Protein AF-A0A1M6I049-F1 (afdb_monomer_lite)

Organism: NCBI:txid722472

Secondary structure (DSSP, 8-state):
-----------SS-TTT----B----TTS-TTPEEEBTTT--EEEEHHHHHHHHHHHHHH---

Structure (mmCIF, N/CA/C/O backbone):
data_AF-A0A1M6I049-F1
#
_entry.id   AF-A0A1M6I049-F1
#
loop_
_atom_site.group_PDB
_atom_site.id
_atom_site.type_symbol
_atom_site.label_atom_id
_atom_site.label_alt_id
_atom_site.label_comp_id
_atom_site.label_asym_id
_atom_site.label_entity_id
_atom_site.label_seq_id
_atom_site.pdbx_PDB_ins_code
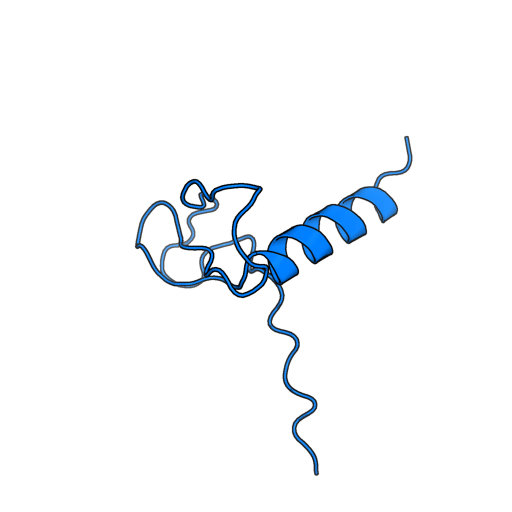_atom_site.Cartn_x
_atom_site.Cartn_y
_atom_site.Cartn_z
_atom_site.occupancy
_atom_site.B_iso_or_equiv
_atom_site.auth_seq_id
_atom_site.auth_comp_id
_atom_site.auth_asym_id
_atom_site.auth_atom_id
_atom_site.pdbx_PDB_model_num
ATOM 1 N N . MET A 1 1 ? -9.252 -24.698 -10.913 1.00 38.78 1 MET A N 1
ATOM 2 C CA . MET A 1 1 ? -9.881 -23.493 -10.340 1.00 38.78 1 MET A CA 1
ATOM 3 C C . MET A 1 1 ? -8.768 -22.722 -9.654 1.00 38.78 1 MET A C 1
ATOM 5 O O . MET A 1 1 ? -8.556 -22.854 -8.460 1.00 38.78 1 MET A O 1
ATOM 9 N N . THR A 1 2 ? -7.925 -22.092 -10.466 1.00 39.50 2 THR A N 1
ATOM 10 C CA . THR A 1 2 ? -6.749 -21.355 -10.007 1.00 39.50 2 THR A CA 1
ATOM 11 C C . THR A 1 2 ? -7.263 -20.042 -9.441 1.00 39.50 2 THR A C 1
ATOM 13 O O . THR A 1 2 ? -7.938 -19.306 -10.159 1.00 39.50 2 THR A O 1
ATOM 16 N N . ASP A 1 3 ? -7.017 -19.794 -8.156 1.00 43.25 3 ASP A N 1
ATOM 17 C CA . ASP A 1 3 ? -7.163 -18.470 -7.559 1.00 43.25 3 ASP A CA 1
ATOM 18 C C . ASP A 1 3 ? -6.335 -17.518 -8.429 1.00 43.25 3 ASP A C 1
ATOM 20 O O . ASP A 1 3 ? -5.106 -17.608 -8.475 1.00 43.25 3 ASP A O 1
ATOM 24 N N . ILE A 1 4 ? -7.013 -16.708 -9.249 1.00 52.28 4 ILE A N 1
ATOM 25 C CA . ILE A 1 4 ? -6.393 -15.585 -9.947 1.00 52.28 4 ILE A CA 1
ATOM 26 C C . ILE A 1 4 ? -6.025 -14.660 -8.807 1.00 52.28 4 ILE A C 1
ATOM 28 O O . ILE A 1 4 ? -6.886 -13.911 -8.344 1.00 52.28 4 ILE A O 1
ATOM 32 N N . GLY A 1 5 ? -4.796 -14.839 -8.307 1.00 40.94 5 GLY A N 1
ATOM 33 C CA . GLY A 1 5 ? -4.257 -14.158 -7.145 1.00 40.94 5 GLY A CA 1
ATOM 34 C C . GLY A 1 5 ? -4.720 -12.727 -7.208 1.00 40.94 5 GLY A C 1
ATOM 35 O O . GLY A 1 5 ? -4.350 -11.995 -8.127 1.00 40.94 5 GLY A O 1
ATOM 36 N N . LYS A 1 6 ? -5.652 -12.396 -6.312 1.00 46.69 6 LYS A N 1
ATOM 37 C CA . LYS A 1 6 ? -6.267 -11.082 -6.222 1.00 46.69 6 LYS A CA 1
ATOM 38 C C . LYS A 1 6 ? -5.107 -10.106 -6.236 1.00 46.69 6 LYS A C 1
ATOM 40 O O . LYS A 1 6 ? -4.364 -10.067 -5.262 1.00 46.69 6 LYS A O 1
ATOM 45 N N . GLN A 1 7 ? -4.908 -9.399 -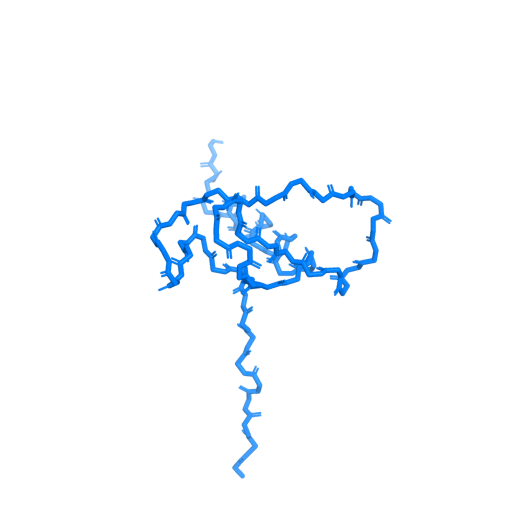7.350 1.00 51.06 7 GLN A N 1
ATOM 46 C CA . GLN A 1 7 ? -3.942 -8.313 -7.436 1.00 51.06 7 GLN A CA 1
ATOM 47 C C . GLN A 1 7 ? -4.428 -7.299 -6.408 1.00 51.06 7 GLN A C 1
ATOM 49 O O . GLN A 1 7 ? -5.328 -6.500 -6.673 1.00 51.06 7 GLN A O 1
ATOM 54 N N . SER A 1 8 ? -3.971 -7.443 -5.168 1.00 62.19 8 SER A N 1
ATOM 55 C CA . SER A 1 8 ? -4.410 -6.634 -4.050 1.00 62.19 8 SER A CA 1
ATOM 56 C C . SER A 1 8 ? -3.654 -5.327 -4.166 1.00 62.19 8 SER A C 1
ATOM 58 O O . SER A 1 8 ? -2.731 -5.073 -3.404 1.00 62.19 8 SER A O 1
ATOM 60 N N . GLY A 1 9 ? -4.037 -4.534 -5.169 1.00 82.06 9 GLY A N 1
ATOM 61 C CA . GLY A 1 9 ? -3.505 -3.202 -5.369 1.00 82.06 9 GLY A CA 1
ATOM 62 C C . GLY A 1 9 ? -3.673 -2.367 -4.105 1.00 82.06 9 GLY A C 1
ATOM 63 O O . GLY A 1 9 ? -4.475 -2.685 -3.216 1.00 82.06 9 GLY A O 1
ATOM 64 N N . LEU A 1 10 ? -2.922 -1.275 -4.039 1.00 89.00 10 LEU A N 1
ATOM 65 C CA . LEU A 1 10 ? -2.837 -0.461 -2.844 1.00 89.00 10 LEU A CA 1
ATOM 66 C C . LEU A 1 10 ? -4.227 0.049 -2.459 1.00 89.00 10 LEU A C 1
ATOM 68 O O . LEU A 1 10 ? -4.893 0.759 -3.215 1.00 89.00 10 LEU A O 1
ATOM 72 N N . LYS A 1 11 ? -4.666 -0.279 -1.246 1.00 87.44 11 LYS A N 1
ATOM 73 C CA . LYS A 1 11 ? -5.927 0.242 -0.711 1.00 87.44 11 LYS A CA 1
ATOM 74 C C . LYS A 1 11 ? -5.741 1.699 -0.304 1.00 87.44 11 LYS A C 1
ATOM 76 O O . LYS A 1 11 ? -5.005 1.945 0.648 1.00 87.44 11 LYS A O 1
ATOM 81 N N . ILE A 1 12 ? -6.428 2.648 -0.960 1.00 86.81 12 ILE A N 1
ATOM 82 C CA . ILE A 1 12 ? -6.363 4.114 -0.699 1.00 86.81 12 ILE A CA 1
ATOM 83 C C . ILE A 1 12 ? -7.014 4.524 0.625 1.00 86.81 12 ILE A C 1
ATOM 85 O O . ILE A 1 12 ? -6.570 5.480 1.263 1.00 86.81 12 ILE A O 1
ATOM 89 N N . VAL A 1 13 ? -7.985 3.751 1.109 1.00 92.19 13 VAL A N 1
ATOM 90 C CA . VAL A 1 13 ? -8.513 3.858 2.477 1.00 92.19 13 VAL A CA 1
ATOM 91 C C . VAL A 1 13 ? -7.977 2.685 3.289 1.00 92.19 13 VAL A C 1
ATOM 93 O O . VAL A 1 13 ? -8.007 1.546 2.828 1.00 92.19 13 VAL A O 1
ATOM 96 N N . CYS A 1 14 ? -7.450 2.941 4.486 1.00 95.38 14 CYS A N 1
ATOM 97 C CA . CYS A 1 14 ? -7.038 1.868 5.380 1.00 95.38 14 CYS A CA 1
ATOM 98 C C . CYS A 1 14 ? -8.279 1.140 5.903 1.00 95.38 14 CYS A C 1
ATOM 100 O O . CYS A 1 14 ? -9.029 1.697 6.701 1.00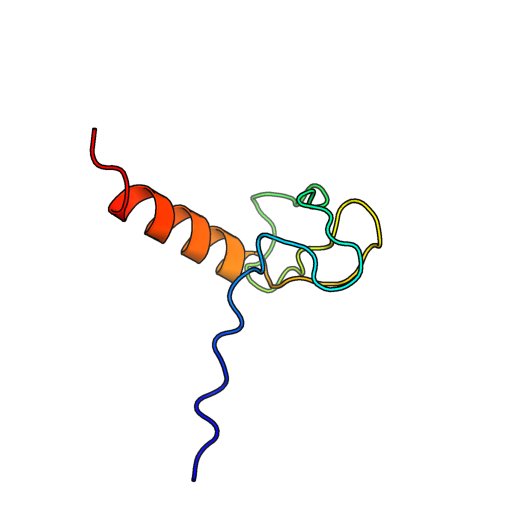 95.38 14 CYS A O 1
ATOM 102 N N . GLU A 1 15 ? -8.463 -0.117 5.506 1.00 94.56 15 GLU A N 1
ATOM 103 C CA . GLU A 1 15 ? -9.624 -0.927 5.906 1.00 94.56 15 GLU A CA 1
ATOM 104 C C . GLU A 1 15 ? -9.674 -1.191 7.427 1.00 94.56 15 GLU A C 1
ATOM 106 O O . GLU A 1 15 ? -10.739 -1.467 7.965 1.00 94.56 15 GLU A O 1
ATOM 111 N N . ALA A 1 16 ? -8.553 -1.033 8.145 1.00 96.06 16 ALA A N 1
ATOM 112 C CA . ALA A 1 16 ? -8.491 -1.223 9.596 1.00 96.06 16 ALA A CA 1
ATOM 113 C C . ALA A 1 16 ? -8.888 0.013 10.426 1.00 96.06 16 ALA A C 1
ATOM 115 O O . ALA A 1 16 ? -9.388 -0.136 11.536 1.00 96.06 16 ALA A O 1
ATOM 116 N N . CYS A 1 17 ? -8.633 1.238 9.944 1.00 97.50 17 CYS A N 1
ATOM 117 C CA . CYS A 1 17 ? -8.852 2.454 10.749 1.00 97.50 17 CYS A CA 1
ATOM 118 C C . CYS A 1 17 ? -9.459 3.646 9.991 1.00 97.50 17 CYS A C 1
ATOM 120 O O . CYS A 1 17 ? -9.548 4.742 10.548 1.00 97.50 17 CYS A O 1
ATOM 122 N N . GLY A 1 18 ? -9.808 3.473 8.714 1.00 95.88 18 GLY A N 1
ATOM 123 C CA . GLY A 1 18 ? -10.383 4.511 7.854 1.00 95.88 18 GLY A CA 1
ATOM 124 C C . GLY A 1 18 ? -9.420 5.627 7.436 1.00 95.88 18 GLY A C 1
ATOM 125 O O . GLY A 1 18 ? -9.812 6.534 6.712 1.00 95.88 18 GLY A O 1
ATOM 126 N N . SER A 1 19 ? -8.159 5.596 7.877 1.00 96.12 19 SER A N 1
ATOM 127 C CA . SER A 1 19 ? -7.181 6.633 7.534 1.00 96.12 19 SER A CA 1
ATOM 128 C C . SER A 1 19 ? -6.766 6.563 6.062 1.00 96.12 19 SER A C 1
ATOM 130 O O . SER A 1 19 ? -6.551 5.481 5.512 1.00 96.12 19 SER A O 1
ATOM 132 N N . LEU A 1 20 ? -6.587 7.733 5.448 1.00 94.69 20 LEU A N 1
ATOM 133 C CA . LEU A 1 20 ? -6.022 7.874 4.105 1.00 94.69 20 LEU A CA 1
ATOM 134 C C . LEU A 1 20 ? -4.485 7.911 4.119 1.00 94.69 20 LEU A C 1
ATOM 136 O O . LEU A 1 20 ? -3.851 7.582 3.123 1.00 94.69 20 LEU A O 1
ATOM 140 N N . SER A 1 21 ? -3.865 8.224 5.255 1.00 94.81 21 SER A N 1
ATOM 141 C CA . SER A 1 21 ? -2.422 8.444 5.366 1.00 94.81 21 SER A CA 1
ATOM 142 C C . SER A 1 21 ? -1.607 7.157 5.176 1.00 94.81 21 SER A C 1
ATOM 144 O O . SER A 1 21 ? -1.950 6.098 5.719 1.00 94.81 21 SER A O 1
ATOM 146 N N . ILE A 1 22 ? -0.483 7.251 4.465 1.00 94.38 22 ILE A N 1
ATOM 147 C CA . ILE A 1 22 ? 0.556 6.211 4.391 1.00 94.38 22 ILE A CA 1
ATOM 148 C C . ILE A 1 22 ? 1.826 6.688 5.103 1.00 94.38 22 ILE A C 1
ATOM 150 O O . ILE A 1 22 ? 2.043 7.892 5.238 1.00 94.38 22 ILE A O 1
ATOM 154 N N . LYS A 1 23 ? 2.648 5.757 5.596 1.00 95.56 23 LYS A N 1
ATOM 155 C CA . LYS A 1 23 ? 3.984 6.097 6.102 1.00 95.56 23 LYS A CA 1
ATOM 156 C C . LYS A 1 23 ? 4.907 6.508 4.947 1.00 95.56 23 LYS A C 1
ATOM 158 O O . LYS A 1 23 ? 4.719 6.002 3.840 1.00 95.56 23 LYS A O 1
ATOM 163 N N . PRO A 1 24 ? 5.908 7.371 5.201 1.00 94.00 24 PRO A N 1
ATOM 164 C CA . PRO A 1 24 ? 6.960 7.637 4.231 1.00 94.00 24 PRO A CA 1
ATOM 165 C C . PRO A 1 24 ? 7.643 6.336 3.809 1.00 94.00 24 PRO A C 1
ATOM 167 O O . PRO A 1 24 ? 7.896 5.463 4.642 1.00 94.00 24 PRO A O 1
ATOM 170 N N . VAL A 1 25 ? 7.940 6.234 2.522 1.00 92.81 25 VAL A N 1
ATOM 171 C CA . VAL A 1 25 ? 8.698 5.143 1.912 1.00 92.81 25 VAL A CA 1
ATOM 172 C C . VAL A 1 25 ? 9.846 5.766 1.130 1.00 92.81 25 VAL A C 1
ATOM 174 O O . VAL A 1 25 ? 9.680 6.840 0.550 1.00 92.81 25 VAL A O 1
ATOM 177 N N . ASP A 1 26 ? 11.012 5.130 1.159 1.00 93.38 26 ASP A N 1
ATOM 178 C CA . ASP A 1 26 ? 12.138 5.539 0.324 1.00 93.38 26 ASP A CA 1
ATOM 179 C C . ASP A 1 26 ? 11.790 5.264 -1.153 1.00 93.38 26 ASP A C 1
ATOM 181 O O . ASP A 1 26 ? 11.479 4.117 -1.487 1.00 93.38 26 ASP A O 1
ATOM 185 N N . PRO A 1 27 ? 11.828 6.274 -2.043 1.00 84.69 27 PRO A N 1
ATOM 186 C CA . PRO A 1 27 ? 11.570 6.080 -3.468 1.00 84.69 27 PRO A CA 1
ATOM 187 C C . PRO A 1 27 ? 12.523 5.090 -4.153 1.00 84.69 27 PRO A C 1
ATOM 189 O O . PRO A 1 27 ? 12.173 4.547 -5.195 1.00 84.69 27 PRO A O 1
ATOM 192 N N . ALA A 1 28 ? 13.720 4.863 -3.600 1.00 91.88 28 ALA A N 1
ATOM 193 C CA . ALA A 1 28 ? 14.702 3.914 -4.125 1.00 91.88 28 ALA A CA 1
ATOM 194 C C . ALA A 1 28 ? 14.565 2.499 -3.533 1.00 91.88 28 ALA A C 1
ATOM 196 O O . ALA A 1 28 ? 15.367 1.616 -3.850 1.00 91.88 28 ALA A O 1
ATOM 197 N N . ALA A 1 29 ? 13.581 2.269 -2.659 1.00 95.62 29 ALA A N 1
ATOM 198 C CA . ALA A 1 29 ? 13.371 0.963 -2.056 1.00 95.62 29 ALA A CA 1
ATOM 199 C C . ALA A 1 29 ? 12.913 -0.077 -3.100 1.00 95.62 29 ALA A C 1
ATOM 201 O O . ALA A 1 29 ? 12.312 0.277 -4.115 1.00 95.62 29 ALA A O 1
ATOM 202 N N . PRO A 1 30 ? 13.140 -1.381 -2.855 1.00 96.88 30 PRO A N 1
ATOM 203 C CA . PRO A 1 30 ? 12.640 -2.429 -3.739 1.00 96.88 30 PRO A CA 1
ATOM 204 C C . PRO A 1 30 ? 11.113 -2.400 -3.865 1.00 96.88 30 PRO A C 1
ATOM 206 O O . PRO A 1 30 ? 10.411 -2.140 -2.889 1.00 96.88 30 PRO A O 1
ATOM 209 N N . ASP A 1 31 ? 10.589 -2.786 -5.024 1.00 95.25 31 ASP A N 1
ATOM 210 C CA . ASP A 1 31 ? 9.147 -2.814 -5.315 1.00 95.25 31 ASP A CA 1
ATOM 211 C C . ASP A 1 31 ? 8.317 -3.646 -4.319 1.00 95.25 31 ASP A C 1
ATOM 213 O O . ASP A 1 31 ? 7.173 -3.310 -4.014 1.00 95.25 31 ASP A O 1
ATOM 217 N N . ALA A 1 32 ? 8.910 -4.701 -3.750 1.00 94.75 32 ALA A N 1
ATOM 218 C CA . ALA A 1 32 ? 8.281 -5.543 -2.732 1.00 94.75 32 ALA A CA 1
ATOM 219 C C . ALA A 1 32 ? 8.159 -4.871 -1.346 1.00 94.75 32 ALA A C 1
ATOM 221 O O . ALA A 1 32 ? 7.639 -5.481 -0.411 1.00 94.75 32 ALA A O 1
ATOM 222 N N . THR A 1 33 ? 8.650 -3.638 -1.185 1.00 96.81 33 THR A N 1
ATOM 223 C CA . THR A 1 33 ? 8.618 -2.914 0.091 1.00 96.81 33 THR A CA 1
ATOM 224 C C . THR A 1 33 ? 7.174 -2.689 0.541 1.00 96.81 33 THR A C 1
ATOM 226 O O . THR A 1 33 ? 6.368 -2.169 -0.234 1.00 96.81 33 THR A O 1
ATOM 229 N N . PRO A 1 34 ? 6.815 -3.050 1.785 1.00 95.75 34 PRO A N 1
ATOM 230 C CA . PRO A 1 34 ? 5.453 -2.893 2.273 1.00 95.75 34 PRO A CA 1
ATOM 231 C C . PRO A 1 34 ? 5.103 -1.421 2.513 1.00 95.75 34 PRO A C 1
ATOM 233 O O . PRO A 1 34 ? 5.842 -0.676 3.158 1.00 95.75 34 PRO A O 1
ATOM 236 N N . ILE A 1 35 ? 3.913 -1.019 2.070 1.00 95.44 35 ILE A N 1
ATOM 237 C CA . ILE A 1 35 ? 3.332 0.286 2.382 1.00 95.44 35 ILE A CA 1
ATOM 238 C C . ILE A 1 35 ? 2.430 0.151 3.603 1.00 95.44 35 ILE A C 1
ATOM 240 O O . ILE A 1 35 ? 1.452 -0.600 3.614 1.00 95.44 35 ILE A O 1
ATOM 244 N N . HIS A 1 36 ? 2.738 0.924 4.639 1.00 96.69 36 HIS A N 1
ATOM 245 C CA . HIS A 1 36 ? 2.003 0.911 5.899 1.00 96.69 36 HIS A CA 1
ATOM 246 C C . HIS A 1 36 ? 1.036 2.089 6.010 1.00 96.69 36 HIS A C 1
ATOM 248 O O . HIS A 1 36 ? 1.311 3.197 5.548 1.00 96.69 36 HIS A O 1
ATOM 254 N N . CYS A 1 37 ? -0.083 1.880 6.706 1.00 96.94 37 CYS A N 1
ATOM 255 C CA . CYS A 1 37 ? -0.932 2.971 7.170 1.00 96.94 37 CYS A CA 1
ATOM 256 C C . CYS A 1 37 ? -0.141 3.917 8.085 1.00 96.94 37 CYS A C 1
ATOM 258 O O . CYS A 1 37 ? 0.480 3.476 9.055 1.00 96.94 37 CYS A O 1
ATOM 260 N N . GLY A 1 38 ? -0.244 5.223 7.830 1.00 97.00 38 GLY A N 1
ATOM 261 C CA . GLY A 1 38 ? 0.371 6.262 8.655 1.00 97.00 38 GLY A CA 1
ATOM 262 C C . GLY A 1 38 ? -0.190 6.336 10.080 1.00 97.00 38 GLY A C 1
ATOM 263 O O . GLY A 1 38 ? 0.490 6.845 10.962 1.00 97.00 38 GLY A O 1
ATOM 264 N N . ARG A 1 39 ? -1.400 5.801 10.322 1.00 97.88 39 ARG A N 1
ATOM 265 C CA . ARG A 1 39 ? -2.075 5.833 11.631 1.00 97.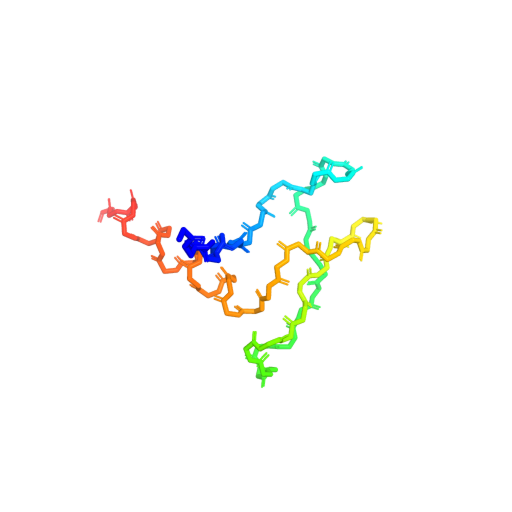88 39 ARG A CA 1
ATOM 266 C C . ARG A 1 39 ? -1.936 4.535 12.428 1.00 97.88 39 ARG A C 1
ATOM 268 O O . ARG A 1 39 ? -1.458 4.572 13.553 1.00 97.88 39 ARG A O 1
ATOM 275 N N . CYS A 1 40 ? -2.380 3.401 11.882 1.00 97.75 40 CYS A N 1
ATOM 276 C CA . CYS A 1 40 ? -2.459 2.130 12.624 1.00 97.75 40 CYS A CA 1
ATOM 277 C C . CYS A 1 40 ? -1.375 1.109 12.248 1.00 97.75 40 CYS A C 1
ATOM 279 O O . CYS A 1 40 ? -1.393 -0.008 12.751 1.00 97.75 40 CYS A O 1
ATOM 281 N N . ASN A 1 41 ? -0.442 1.469 11.357 1.00 96.81 41 ASN A N 1
ATOM 282 C CA . ASN A 1 41 ? 0.677 0.630 10.909 1.00 96.81 41 ASN A CA 1
ATOM 283 C C . ASN A 1 41 ? 0.314 -0.659 10.135 1.00 96.81 41 ASN A C 1
ATOM 285 O O . ASN A 1 41 ? 1.212 -1.393 9.726 1.00 96.81 41 ASN A O 1
ATOM 289 N N . THR A 1 42 ? -0.967 -0.931 9.877 1.00 96.56 42 THR A N 1
ATOM 290 C CA . THR A 1 42 ? -1.405 -2.058 9.034 1.00 96.56 42 THR A CA 1
ATOM 291 C C . 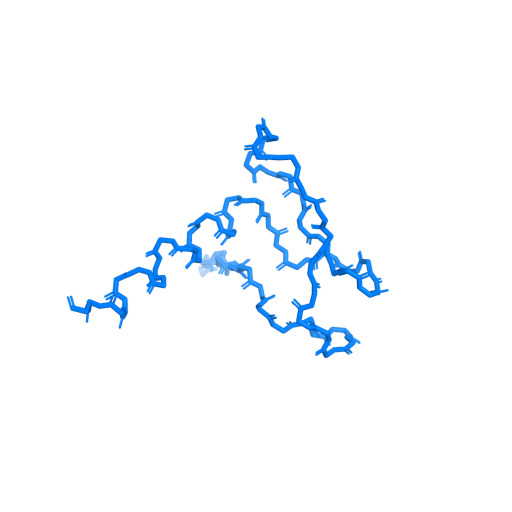THR A 1 42 ? -0.817 -1.949 7.622 1.00 96.56 42 THR A C 1
ATOM 293 O O . THR A 1 42 ? -0.793 -0.853 7.057 1.00 96.56 42 THR A O 1
ATOM 296 N N . VAL A 1 43 ? -0.357 -3.068 7.052 1.00 95.62 43 VAL A N 1
ATOM 297 C CA . VAL A 1 43 ? 0.121 -3.154 5.659 1.00 95.62 43 VAL A CA 1
ATOM 298 C C . VAL A 1 43 ? -1.061 -3.001 4.701 1.00 95.62 43 VAL A C 1
ATOM 300 O O . VAL A 1 43 ? -2.116 -3.593 4.917 1.00 95.62 43 VAL A O 1
ATOM 303 N N . ARG A 1 44 ? -0.897 -2.182 3.660 1.00 94.25 44 ARG A N 1
ATOM 304 C CA . ARG A 1 44 ? -1.964 -1.809 2.709 1.00 94.25 44 ARG A CA 1
ATOM 305 C C . ARG A 1 44 ? -1.695 -2.257 1.270 1.00 94.25 44 ARG A C 1
ATOM 307 O O . ARG A 1 44 ? -2.565 -2.069 0.422 1.00 94.25 44 ARG A O 1
ATOM 314 N N . GLY A 1 45 ? -0.502 -2.786 1.016 1.00 93.44 45 GLY A N 1
ATOM 315 C CA . GLY A 1 45 ? 0.023 -3.163 -0.294 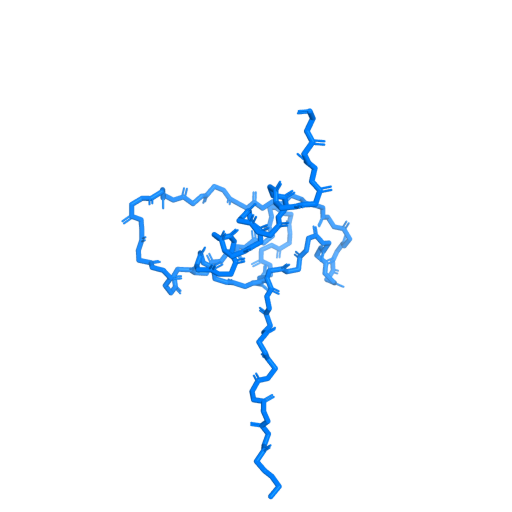1.00 93.44 45 GLY A CA 1
ATOM 316 C C . GLY A 1 45 ? 1.544 -3.010 -0.316 1.00 93.44 45 GLY A C 1
ATOM 317 O O . GLY A 1 45 ? 2.175 -2.863 0.736 1.00 93.44 45 GLY A O 1
ATOM 318 N N . THR A 1 46 ? 2.112 -3.015 -1.512 1.00 95.06 46 THR A N 1
ATOM 319 C CA . THR A 1 46 ? 3.545 -2.856 -1.788 1.00 95.06 46 THR A CA 1
ATOM 320 C C . THR A 1 46 ? 3.852 -1.530 -2.492 1.00 95.06 46 THR A C 1
ATOM 322 O O . THR A 1 46 ? 2.943 -0.788 -2.878 1.00 95.06 46 THR A O 1
ATOM 325 N N . LEU A 1 47 ? 5.138 -1.208 -2.650 1.00 94.44 47 LEU A N 1
ATOM 326 C CA . LEU A 1 47 ? 5.578 -0.051 -3.426 1.00 94.44 47 LEU A CA 1
ATOM 327 C C . LEU A 1 47 ? 5.228 -0.211 -4.917 1.00 94.44 47 LEU A C 1
ATOM 329 O O . LEU A 1 47 ? 4.774 0.756 -5.526 1.00 94.44 47 LEU A O 1
ATOM 333 N N . ALA A 1 48 ? 5.310 -1.428 -5.471 1.00 94.38 48 ALA A N 1
ATOM 334 C CA . ALA A 1 48 ? 4.792 -1.724 -6.812 1.00 94.38 48 ALA A CA 1
ATOM 335 C C . ALA A 1 48 ? 3.302 -1.378 -6.942 1.00 94.38 48 ALA A C 1
ATOM 337 O O . ALA A 1 48 ? 2.902 -0.682 -7.874 1.00 94.38 48 ALA A O 1
ATOM 338 N N . ASP A 1 49 ? 2.486 -1.781 -5.963 1.00 93.56 49 ASP A N 1
ATOM 339 C CA . ASP A 1 49 ? 1.052 -1.480 -5.972 1.00 93.56 49 ASP A CA 1
ATOM 340 C C . ASP A 1 49 ? 0.764 0.033 -5.938 1.00 93.56 49 ASP A C 1
ATOM 342 O O . ASP A 1 49 ? -0.232 0.494 -6.508 1.00 93.56 49 ASP A O 1
ATOM 346 N N . LEU A 1 50 ? 1.616 0.809 -5.255 1.00 91.06 50 LEU A N 1
ATOM 347 C CA . LEU A 1 50 ? 1.549 2.271 -5.224 1.00 91.06 50 LEU A CA 1
ATOM 348 C C . LEU A 1 50 ? 1.941 2.876 -6.581 1.00 91.06 50 LEU A C 1
ATOM 350 O O . LEU A 1 50 ? 1.233 3.763 -7.062 1.00 91.06 50 LEU A O 1
ATOM 354 N N . HIS A 1 51 ? 3.011 2.389 -7.217 1.00 91.38 51 HIS A N 1
ATOM 355 C CA . HIS A 1 51 ? 3.404 2.809 -8.567 1.00 91.38 51 HIS A CA 1
ATOM 356 C C . HIS A 1 51 ? 2.296 2.532 -9.593 1.00 91.38 51 HIS A C 1
ATOM 358 O O . HIS A 1 51 ? 1.948 3.416 -10.379 1.00 91.38 51 HIS A O 1
ATOM 364 N N . ASP A 1 52 ? 1.683 1.350 -9.550 1.00 91.56 52 ASP A N 1
ATOM 365 C CA . ASP A 1 52 ? 0.580 0.984 -10.441 1.00 91.56 52 ASP A CA 1
ATOM 366 C C . ASP A 1 52 ? -0.678 1.818 -10.186 1.00 91.56 52 ASP A C 1
ATOM 368 O O . ASP A 1 52 ? -1.413 2.164 -11.113 1.00 91.56 52 ASP A O 1
ATOM 372 N N . LEU A 1 53 ? -0.959 2.163 -8.926 1.00 87.75 53 LEU A N 1
ATOM 373 C CA . LEU A 1 53 ? -2.031 3.100 -8.606 1.00 87.75 53 LEU A CA 1
ATOM 374 C C . LEU A 1 53 ? -1.756 4.496 -9.184 1.00 87.75 53 LEU A C 1
ATOM 376 O O . LEU A 1 53 ? -2.651 5.066 -9.805 1.00 87.75 53 LEU A O 1
ATOM 380 N N . ALA A 1 54 ? -0.543 5.026 -9.009 1.00 87.81 54 ALA A N 1
ATOM 381 C CA . ALA A 1 54 ? -0.168 6.336 -9.530 1.00 87.81 54 ALA A CA 1
ATOM 382 C C . ALA A 1 54 ? -0.314 6.386 -11.057 1.00 87.81 54 ALA A C 1
ATOM 384 O O . ALA A 1 54 ? -0.997 7.272 -11.567 1.00 87.81 54 ALA A O 1
ATOM 385 N N . ARG A 1 55 ? 0.212 5.379 -11.770 1.00 87.75 55 ARG A N 1
ATOM 386 C CA . ARG A 1 55 ? 0.091 5.261 -13.234 1.00 87.75 55 ARG A CA 1
ATOM 387 C C . ARG A 1 55 ? -1.365 5.307 -13.693 1.00 87.75 55 ARG A C 1
ATOM 389 O O . ARG A 1 55 ? -1.711 6.191 -14.468 1.00 87.75 55 ARG A O 1
ATOM 396 N N . ARG A 1 56 ? -2.226 4.455 -13.123 1.00 83.62 56 ARG A N 1
ATOM 397 C CA . ARG A 1 56 ? -3.662 4.413 -13.458 1.00 83.62 56 ARG A CA 1
ATOM 398 C C . ARG A 1 56 ? -4.394 5.716 -13.151 1.00 83.62 56 ARG A C 1
ATOM 400 O O . ARG A 1 56 ? -5.370 6.025 -13.819 1.00 83.62 56 ARG A O 1
ATOM 407 N N . SER A 1 57 ? -3.973 6.460 -12.126 1.00 75.25 57 SER A N 1
ATOM 408 C CA . SER A 1 57 ? -4.599 7.749 -11.819 1.00 75.25 57 SER A CA 1
ATOM 409 C C . SER A 1 57 ? -4.308 8.802 -12.889 1.00 75.25 57 SER A C 1
ATOM 411 O O . SER A 1 57 ? -5.187 9.596 -13.195 1.00 75.25 57 SER A O 1
ATOM 413 N N . THR A 1 58 ? -3.129 8.761 -13.513 1.00 68.25 58 THR A N 1
ATOM 414 C CA . THR A 1 58 ? -2.769 9.645 -14.634 1.00 68.25 58 THR A CA 1
ATOM 415 C C . THR A 1 58 ? -3.652 9.408 -15.858 1.00 68.25 58 THR A C 1
ATOM 417 O O . THR A 1 58 ? -4.081 10.369 -16.481 1.00 68.25 58 THR A O 1
ATOM 420 N N . ASP A 1 59 ? -3.994 8.150 -16.150 1.00 59.97 59 ASP A N 1
ATOM 421 C CA . ASP A 1 59 ? -4.833 7.793 -17.307 1.00 59.97 59 ASP A CA 1
ATOM 422 C C . ASP A 1 59 ? -6.299 8.250 -17.158 1.00 59.97 59 ASP A C 1
ATOM 424 O O . ASP A 1 59 ? -7.033 8.341 -18.139 1.00 59.97 59 ASP A O 1
ATOM 428 N N . VAL A 1 60 ? -6.757 8.511 -15.928 1.00 58.09 60 VAL A N 1
ATOM 429 C CA . VAL A 1 60 ? -8.152 8.895 -15.629 1.00 58.09 60 VAL A CA 1
ATOM 430 C C . VAL A 1 60 ? -8.346 10.418 -15.622 1.00 58.09 60 VAL A C 1
ATOM 432 O O . VAL A 1 60 ? -9.479 10.890 -15.712 1.00 58.09 60 VAL A O 1
ATOM 435 N N . PHE A 1 61 ? -7.263 11.196 -15.559 1.00 48.44 61 PHE A N 1
ATOM 436 C CA . PHE A 1 61 ? -7.301 12.657 -15.561 1.00 48.44 61 PHE A CA 1
ATOM 437 C C . PHE A 1 61 ? -6.405 13.213 -16.679 1.00 48.44 61 PHE A C 1
ATOM 439 O O . PHE A 1 61 ? -5.337 13.761 -16.408 1.00 48.44 61 PHE A O 1
ATOM 446 N N . GLU A 1 62 ? -6.839 13.086 -17.937 1.00 46.69 62 GLU A N 1
ATOM 447 C CA . GLU A 1 62 ? -6.331 13.957 -19.006 1.00 46.69 62 GLU A CA 1
ATOM 448 C C . GLU A 1 62 ? -6.933 15.364 -18.811 1.00 46.69 62 GLU A C 1
ATOM 450 O O . GLU A 1 62 ? -8.156 15.515 -18.753 1.00 46.69 62 GLU A O 1
ATOM 455 N N . PHE A 1 63 ? -6.071 16.374 -18.647 1.00 53.69 63 PHE A N 1
ATOM 456 C CA . PHE A 1 63 ? -6.427 17.799 -18.620 1.00 53.69 63 PHE A CA 1
ATOM 457 C C . PHE A 1 63 ? -6.134 18.448 -19.971 1.00 53.69 63 PHE A C 1
ATOM 459 O O . PHE A 1 63 ? -5.072 18.123 -20.550 1.00 53.69 63 PHE A O 1
#

Sequence (63 aa):
MTDIGKQSGLKIVCEACGSLSIKPVDPAAPDATPIHCGRCNTVRGTLADLHDLARRSTDVFEF

Radius of gyration: 12.95 Å; chains: 1; bounding box: 25×41×32 Å

Foldseek 3Di:
DDPPPPQQAFDCADPVPRDNAWDDDDPPDDQQDFIAHPPPRDTRGTNVSVVVVVVVVVVVDDD

pLDDT: mean 83.59, std 18.5, range [38.78, 97.88]